Protein AF-A0A8S9WN31-F1 (afdb_monomer_lite)

pLDDT: mean 84.51, std 17.64, range [46.78, 98.31]

Secondary structure (DSSP, 8-state):
--HHHHHHHHHHHHHHHHHHHHHHHH-SGGGGT-HHHHHHHHHHHHHHHHHHHHHHHHHHHHH-SS----GGG-------

Radius of gyration: 18.56 Å; chains: 1; bounding box: 44×16×50 Å

Foldseek 3Di:
DDPVLVVLLVVLVVLLVVLVVVLVVQDDPCLVVDVVSVVSNVVSVVSNVVSVVVSVVSVVVVPPPPDDPPPVVDDPPDDD

Structure (mmCIF, N/CA/C/O backbone):
data_AF-A0A8S9WN31-F1
#
_entry.id   AF-A0A8S9WN31-F1
#
loop_
_atom_site.group_PDB
_atom_site.id
_atom_site.type_symbol
_atom_site.label_atom_id
_atom_site.label_alt_id
_atom_site.label_comp_id
_atom_site.label_asym_id
_atom_site.label_entity_id
_atom_site.label_seq_id
_atom_site.pdbx_PDB_ins_code
_atom_site.Cartn_x
_atom_site.Cartn_y
_atom_site.Cartn_z
_atom_site.occupancy
_atom_site.B_iso_or_equiv
_atom_site.auth_seq_id
_atom_site.auth_comp_id
_atom_site.auth_asym_id
_atom_site.auth_atom_id
_atom_site.pdbx_PDB_model_num
ATOM 1 N N . MET A 1 1 ? 15.202 -3.965 -19.763 1.00 62.28 1 MET A N 1
ATOM 2 C CA . MET A 1 1 ? 14.212 -3.105 -19.076 1.00 62.28 1 MET A CA 1
ATOM 3 C C . MET A 1 1 ? 14.866 -1.747 -18.854 1.00 62.28 1 MET A C 1
ATOM 5 O O . MET A 1 1 ? 16.034 -1.735 -18.490 1.00 62.28 1 MET A O 1
ATOM 9 N N . ASN A 1 2 ? 14.199 -0.638 -19.184 1.00 78.81 2 ASN A N 1
ATOM 10 C CA . ASN A 1 2 ? 14.783 0.711 -19.090 1.00 78.81 2 ASN A CA 1
ATOM 11 C C . ASN A 1 2 ? 15.114 1.051 -17.619 1.00 78.81 2 ASN A C 1
ATOM 13 O O . ASN A 1 2 ? 14.285 0.805 -16.746 1.00 78.81 2 ASN A O 1
ATOM 17 N N . GLU A 1 3 ? 16.287 1.624 -17.345 1.00 79.75 3 GLU A N 1
ATOM 18 C CA . GLU A 1 3 ? 16.754 1.988 -15.996 1.00 79.75 3 GLU A CA 1
ATOM 19 C C . GLU A 1 3 ? 15.763 2.910 -15.261 1.00 79.75 3 GLU A C 1
ATOM 21 O O . GLU A 1 3 ? 15.484 2.725 -14.077 1.00 79.75 3 GLU A O 1
ATOM 26 N N . ALA A 1 4 ? 15.107 3.814 -15.995 1.00 82.56 4 ALA A N 1
ATOM 27 C CA . ALA A 1 4 ? 14.049 4.667 -15.455 1.00 82.56 4 ALA A CA 1
ATOM 28 C C . ALA A 1 4 ? 12.793 3.887 -15.006 1.00 82.56 4 ALA A C 1
ATOM 30 O O . ALA A 1 4 ? 12.119 4.292 -14.059 1.00 82.56 4 ALA A O 1
ATOM 31 N N . ILE A 1 5 ? 12.466 2.771 -15.670 1.00 83.44 5 ILE A N 1
ATOM 32 C CA . ILE A 1 5 ? 11.341 1.901 -15.284 1.00 83.44 5 ILE A CA 1
ATOM 33 C C . ILE A 1 5 ? 11.708 1.121 -14.022 1.00 83.44 5 ILE A C 1
ATOM 35 O O . ILE A 1 5 ? 10.890 1.045 -13.110 1.00 83.44 5 ILE A O 1
ATOM 39 N N . ASN A 1 6 ? 12.939 0.605 -13.943 1.00 87.44 6 ASN A N 1
ATOM 40 C CA . ASN A 1 6 ? 13.427 -0.099 -12.756 1.00 87.44 6 ASN A CA 1
ATOM 41 C C . ASN A 1 6 ? 13.376 0.800 -11.517 1.00 87.44 6 ASN A C 1
ATOM 43 O O . ASN A 1 6 ? 12.861 0.376 -10.488 1.00 87.44 6 ASN A O 1
ATOM 47 N N . LYS A 1 7 ? 13.829 2.056 -11.634 1.00 92.06 7 LYS A N 1
ATOM 48 C CA . LYS A 1 7 ? 13.765 3.024 -10.532 1.00 92.06 7 LYS A CA 1
ATOM 49 C C . LYS A 1 7 ? 12.332 3.237 -10.032 1.00 92.06 7 LYS A C 1
ATOM 51 O O . LYS A 1 7 ? 12.082 3.133 -8.841 1.00 92.06 7 LYS A O 1
ATOM 56 N N . ARG A 1 8 ? 11.380 3.461 -10.942 1.00 91.44 8 ARG A N 1
ATOM 57 C CA . ARG A 1 8 ? 9.967 3.641 -10.570 1.00 91.44 8 ARG A CA 1
ATOM 58 C C . ARG A 1 8 ? 9.344 2.386 -9.949 1.00 91.44 8 ARG A C 1
ATOM 60 O O . ARG A 1 8 ? 8.463 2.505 -9.108 1.00 91.44 8 ARG A O 1
ATOM 67 N N . ILE A 1 9 ? 9.767 1.189 -10.371 1.00 93.00 9 ILE A N 1
ATOM 68 C CA . ILE A 1 9 ? 9.323 -0.064 -9.741 1.00 93.00 9 ILE A CA 1
ATOM 69 C C . ILE A 1 9 ? 9.836 -0.128 -8.302 1.00 93.00 9 ILE A C 1
ATOM 71 O O . ILE A 1 9 ? 9.061 -0.467 -7.416 1.00 93.00 9 ILE A O 1
ATOM 75 N N . LEU A 1 10 ? 11.102 0.228 -8.062 1.00 94.75 10 LEU A N 1
ATOM 76 C CA . LEU A 1 10 ? 11.674 0.252 -6.713 1.00 94.75 10 LEU A CA 1
ATOM 77 C C . LEU A 1 10 ? 10.939 1.240 -5.801 1.00 94.75 10 LEU A C 1
ATOM 79 O O . LEU A 1 10 ? 10.515 0.838 -4.727 1.00 94.75 10 LEU A O 1
ATOM 83 N N . GLU A 1 11 ? 10.674 2.464 -6.266 1.00 95.94 11 GLU A N 1
ATOM 84 C CA . GLU A 1 11 ? 9.888 3.465 -5.517 1.00 95.94 11 GLU A CA 1
ATOM 85 C C . GLU A 1 11 ? 8.491 2.930 -5.133 1.00 95.94 11 GLU A C 1
ATOM 87 O O . GLU A 1 11 ? 7.986 3.159 -4.032 1.00 95.94 11 GLU A O 1
ATOM 92 N N . LYS A 1 12 ? 7.849 2.174 -6.036 1.00 94.56 12 LYS A N 1
ATOM 93 C CA . LYS A 1 12 ? 6.550 1.542 -5.762 1.00 94.56 12 LYS A CA 1
ATOM 94 C C . LYS A 1 12 ? 6.663 0.383 -4.777 1.00 94.56 12 LYS A C 1
ATOM 96 O O . LYS A 1 12 ? 5.778 0.232 -3.944 1.00 94.56 12 LYS A O 1
ATOM 101 N N . VAL A 1 13 ? 7.726 -0.415 -4.846 1.00 96.31 13 VAL A N 1
ATOM 102 C CA . VAL A 1 13 ? 7.987 -1.484 -3.870 1.00 96.31 13 VAL A CA 1
ATOM 103 C C . VAL A 1 13 ? 8.250 -0.902 -2.483 1.00 96.31 13 VAL A C 1
ATOM 105 O O . VAL A 1 13 ? 7.679 -1.401 -1.520 1.00 96.31 13 VAL A O 1
ATOM 108 N N . GLU A 1 14 ? 9.027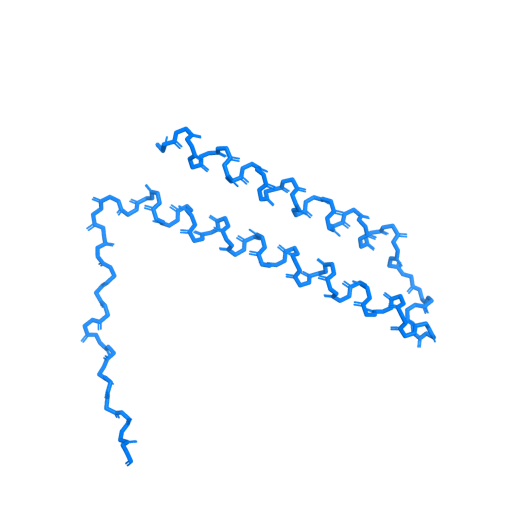 0.176 -2.378 1.00 97.12 14 GLU A N 1
ATOM 109 C CA . GLU A 1 14 ? 9.229 0.907 -1.118 1.0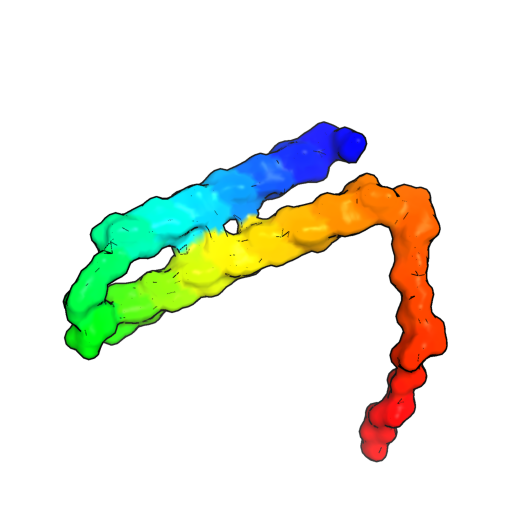0 97.12 14 GLU A CA 1
ATOM 110 C C . GLU A 1 14 ? 7.896 1.403 -0.551 1.00 97.12 14 GLU A C 1
ATOM 112 O O . GLU A 1 14 ? 7.595 1.146 0.610 1.00 97.12 14 GLU A O 1
ATOM 117 N N . THR A 1 15 ? 7.035 1.985 -1.396 1.00 96.56 15 THR A N 1
ATOM 118 C CA . THR A 1 15 ? 5.677 2.384 -0.985 1.00 96.56 15 THR A CA 1
ATOM 119 C C . THR A 1 15 ? 4.894 1.198 -0.410 1.00 96.56 15 THR A C 1
ATOM 121 O O . THR A 1 15 ? 4.241 1.332 0.617 1.00 96.56 15 THR A O 1
ATOM 124 N N . VAL A 1 16 ? 4.943 0.023 -1.047 1.00 97.88 16 VAL A N 1
ATOM 125 C CA . VAL A 1 16 ? 4.251 -1.174 -0.534 1.00 97.88 16 VAL A CA 1
ATOM 126 C C . VAL A 1 16 ? 4.794 -1.577 0.835 1.00 97.88 16 VAL A C 1
ATOM 128 O O . VAL A 1 16 ? 3.996 -1.883 1.717 1.00 97.88 16 VAL A O 1
ATOM 131 N N . ILE A 1 17 ? 6.117 -1.567 1.014 1.00 97.69 17 ILE A N 1
ATOM 132 C CA . ILE A 1 17 ? 6.763 -1.918 2.285 1.00 97.69 17 ILE A CA 1
ATOM 133 C C . ILE A 1 17 ? 6.287 -0.975 3.392 1.00 97.69 17 ILE A C 1
ATOM 135 O O . ILE A 1 17 ? 5.747 -1.455 4.383 1.00 97.69 17 ILE A O 1
ATOM 139 N N . GLU A 1 18 ? 6.375 0.341 3.185 1.00 97.88 18 GLU A N 1
ATOM 140 C CA . GLU A 1 18 ? 5.944 1.341 4.173 1.00 97.88 18 GLU A CA 1
ATOM 141 C C . GLU A 1 18 ? 4.479 1.147 4.596 1.00 97.88 18 GLU A C 1
ATOM 143 O O . GLU A 1 18 ? 4.145 1.198 5.782 1.00 97.88 18 GLU A O 1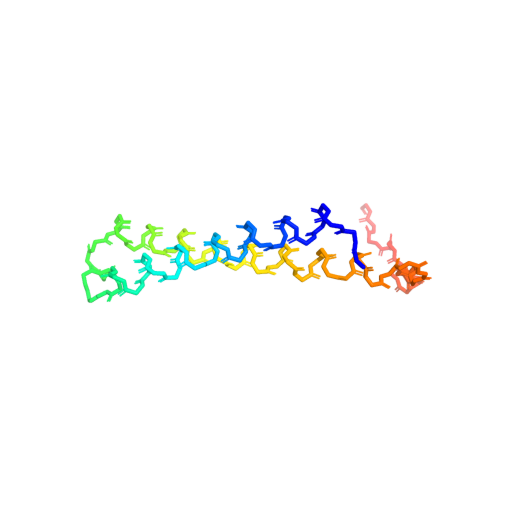
ATOM 148 N N . ARG A 1 19 ? 3.587 0.888 3.628 1.00 97.62 19 ARG A N 1
ATOM 149 C CA . ARG A 1 19 ? 2.159 0.665 3.899 1.00 97.62 19 ARG A CA 1
ATOM 150 C C . ARG A 1 19 ? 1.912 -0.629 4.669 1.00 97.62 19 ARG A C 1
ATOM 152 O O . ARG A 1 19 ? 1.071 -0.651 5.565 1.00 97.62 19 ARG A O 1
ATOM 159 N N . VAL A 1 20 ? 2.625 -1.705 4.340 1.00 96.62 20 VAL A N 1
ATOM 160 C CA . VAL A 1 20 ? 2.506 -2.984 5.055 1.00 96.62 20 VAL A CA 1
ATOM 161 C C . VAL A 1 20 ? 3.042 -2.865 6.479 1.00 96.62 20 VAL A C 1
ATOM 163 O O . VAL A 1 20 ? 2.356 -3.300 7.399 1.00 96.62 20 VAL A O 1
ATOM 166 N N . GLU A 1 21 ? 4.193 -2.222 6.679 1.00 98.06 21 GLU A N 1
ATOM 167 C CA . GLU A 1 21 ? 4.770 -1.994 8.010 1.00 98.06 21 GLU A CA 1
ATOM 168 C C . GLU A 1 21 ? 3.814 -1.194 8.902 1.00 98.06 21 GLU A C 1
ATOM 170 O O . GLU A 1 21 ? 3.546 -1.592 10.038 1.00 98.06 21 GLU A O 1
ATOM 175 N N . PHE A 1 22 ? 3.206 -0.127 8.369 1.00 97.62 22 PHE A N 1
ATOM 176 C CA . PHE A 1 22 ? 2.200 0.635 9.106 1.00 97.62 22 PHE A CA 1
ATOM 177 C C . PHE A 1 22 ? 1.005 -0.239 9.508 1.00 97.62 22 PHE A C 1
ATOM 179 O O . PHE A 1 22 ? 0.519 -0.154 10.640 1.00 97.62 22 PHE A O 1
ATOM 186 N N . ILE A 1 23 ? 0.514 -1.082 8.592 1.00 97.06 23 ILE A N 1
ATOM 187 C CA . ILE A 1 23 ? -0.597 -1.997 8.873 1.00 97.06 23 ILE A CA 1
ATOM 188 C C . ILE A 1 23 ? -0.210 -2.984 9.973 1.00 97.06 23 ILE A C 1
ATOM 190 O O . ILE A 1 23 ? -0.990 -3.161 10.905 1.00 97.06 23 ILE A O 1
ATOM 194 N N . GLU A 1 24 ? 0.960 -3.613 9.886 1.00 96.69 24 GLU A N 1
ATOM 195 C CA . GLU A 1 24 ? 1.429 -4.587 10.875 1.00 96.69 24 GLU A CA 1
ATOM 196 C C . GLU A 1 24 ? 1.575 -3.969 12.269 1.00 96.69 24 GLU A C 1
ATOM 198 O O . GLU A 1 24 ? 1.152 -4.577 13.253 1.00 96.69 24 GLU A O 1
ATOM 203 N N . GLU A 1 25 ? 2.091 -2.742 12.358 1.00 96.88 25 GLU A N 1
ATOM 204 C CA . GLU A 1 25 ? 2.253 -2.026 13.625 1.00 96.88 25 GLU A CA 1
ATOM 205 C C . GLU A 1 25 ? 0.903 -1.675 14.281 1.00 96.88 25 GLU A C 1
ATOM 207 O O . GLU A 1 25 ? 0.765 -1.705 15.506 1.00 96.88 25 GLU A O 1
ATOM 212 N N . HIS A 1 26 ? -0.118 -1.367 13.477 1.00 95.50 26 HIS A N 1
ATOM 213 C CA . HIS A 1 26 ? -1.372 -0.788 13.969 1.00 95.50 26 HIS A CA 1
ATOM 214 C C . HIS A 1 26 ? -2.569 -1.753 13.950 1.00 95.50 26 HIS A C 1
ATOM 216 O O . HIS A 1 26 ? -3.634 -1.440 14.505 1.00 95.50 26 HIS A O 1
ATOM 222 N N . LEU A 1 27 ? -2.432 -2.933 13.338 1.00 94.50 27 LEU A N 1
ATOM 223 C CA . LEU A 1 27 ? -3.493 -3.933 13.270 1.00 94.50 27 LEU A CA 1
ATOM 224 C C . LEU A 1 27 ? -3.728 -4.570 14.644 1.00 94.50 27 LEU A C 1
ATOM 226 O O . LEU A 1 27 ? -2.991 -5.431 15.114 1.00 94.50 27 LEU A O 1
ATOM 230 N N . SER A 1 28 ? -4.822 -4.173 15.287 1.00 94.31 28 SER A N 1
ATOM 231 C CA . SER A 1 28 ? -5.194 -4.658 16.616 1.00 94.31 28 SER A CA 1
ATOM 232 C C . SER A 1 28 ? -6.710 -4.720 16.796 1.00 94.31 28 SER A C 1
ATOM 234 O O . SER A 1 28 ? -7.478 -4.226 15.974 1.00 94.31 28 SER A O 1
ATOM 236 N N . GLN A 1 29 ? -7.184 -5.278 17.914 1.00 94.75 29 GLN A N 1
ATOM 237 C CA . GLN A 1 29 ? -8.620 -5.290 18.243 1.00 94.75 29 GLN A CA 1
ATOM 238 C C . GLN A 1 29 ? -9.212 -3.877 18.436 1.00 94.75 29 GLN A C 1
ATOM 240 O O . GLN A 1 29 ? -10.433 -3.707 18.390 1.00 94.75 29 GLN A O 1
ATOM 245 N N . GLN A 1 30 ? -8.374 -2.845 18.605 1.00 92.12 30 GLN A N 1
ATOM 246 C CA . GLN A 1 30 ? -8.808 -1.453 18.748 1.00 92.12 30 GLN A CA 1
ATOM 247 C C . GLN A 1 30 ? -9.578 -0.948 17.518 1.00 92.12 30 GLN A C 1
ATOM 249 O O . GLN A 1 30 ? -10.496 -0.138 17.658 1.00 92.12 30 GLN A O 1
ATOM 254 N N . ILE A 1 31 ? -9.303 -1.501 16.333 1.00 94.25 31 ILE A N 1
ATOM 255 C CA . ILE A 1 31 ? -9.970 -1.156 15.066 1.00 94.25 31 ILE A CA 1
ATOM 256 C C . ILE A 1 31 ? -11.490 -1.389 15.100 1.00 94.25 31 ILE A C 1
ATOM 258 O O . ILE A 1 31 ? -12.234 -0.795 14.319 1.00 94.25 31 ILE A O 1
ATOM 262 N N . LEU A 1 32 ? -11.974 -2.263 15.993 1.00 93.94 32 LEU A N 1
ATOM 263 C CA . LEU A 1 32 ? -13.403 -2.546 16.141 1.00 93.94 32 LEU A CA 1
ATOM 264 C C . LEU A 1 32 ? -14.156 -1.388 16.800 1.00 93.94 32 LEU A C 1
ATOM 266 O O . LEU A 1 32 ? -15.357 -1.227 16.585 1.00 93.94 32 LEU A O 1
ATOM 270 N N . ARG A 1 33 ? -13.454 -0.590 17.609 1.00 95.50 33 ARG A N 1
ATOM 271 C CA . ARG A 1 33 ? -14.030 0.506 18.399 1.00 95.50 33 ARG A CA 1
ATOM 272 C C . ARG A 1 33 ? -13.613 1.874 17.869 1.00 95.50 33 ARG A C 1
ATOM 274 O O . ARG A 1 33 ? -14.393 2.818 17.955 1.00 95.50 33 ARG A O 1
ATOM 281 N N . ASP A 1 34 ? -12.427 1.969 17.277 1.00 96.62 34 ASP A N 1
ATOM 282 C CA . ASP A 1 34 ? -11.891 3.202 16.716 1.00 96.62 34 ASP A CA 1
ATOM 283 C C . ASP A 1 34 ? -12.137 3.280 15.201 1.00 96.62 34 ASP A C 1
ATOM 285 O O . ASP A 1 34 ? -11.482 2.633 14.377 1.00 96.62 34 ASP A O 1
ATOM 289 N N . ARG A 1 35 ? -13.114 4.111 14.818 1.00 96.88 35 ARG A N 1
ATOM 290 C CA . ARG A 1 35 ? -13.470 4.332 13.411 1.00 96.88 35 ARG A CA 1
ATOM 291 C C . ARG A 1 35 ? -12.352 5.018 12.626 1.00 96.88 35 ARG A C 1
ATOM 293 O O . ARG A 1 35 ? -12.274 4.780 11.421 1.00 96.88 35 ARG A O 1
ATOM 300 N N . ILE A 1 36 ? -11.561 5.882 13.259 1.00 97.44 36 ILE A N 1
ATOM 301 C CA . ILE A 1 36 ? -10.495 6.636 12.594 1.00 97.44 36 ILE A CA 1
ATOM 302 C C . ILE A 1 36 ? -9.356 5.676 12.271 1.00 97.44 36 ILE A C 1
ATOM 304 O O . ILE A 1 36 ? -8.994 5.560 11.102 1.00 97.44 36 ILE A O 1
ATOM 308 N N . LEU A 1 37 ? -8.900 4.906 13.262 1.00 96.19 37 LEU A N 1
ATOM 309 C CA . LEU A 1 37 ? -7.858 3.893 13.076 1.00 96.19 37 LEU A CA 1
ATOM 310 C C . LEU A 1 37 ? -8.240 2.877 11.994 1.00 96.19 37 LEU A C 1
ATOM 312 O O . LEU A 1 37 ? -7.461 2.595 11.088 1.00 96.19 37 LEU A O 1
ATOM 316 N N . ARG A 1 38 ? -9.481 2.378 12.027 1.00 97.31 38 ARG A N 1
ATOM 317 C CA . ARG A 1 38 ? -9.980 1.450 11.004 1.00 97.31 38 ARG A CA 1
ATOM 318 C C . ARG A 1 38 ? -9.935 2.046 9.596 1.00 97.31 38 ARG A C 1
ATOM 320 O O . ARG A 1 38 ? -9.573 1.354 8.653 1.00 97.31 38 ARG A O 1
ATOM 327 N N . LYS A 1 39 ? -10.315 3.318 9.439 1.00 97.69 39 LYS A N 1
ATOM 328 C CA . LYS A 1 39 ? -10.261 3.997 8.137 1.00 97.69 39 LYS A CA 1
ATOM 329 C C . LYS A 1 39 ? -8.829 4.238 7.669 1.00 97.69 39 LYS A C 1
ATOM 331 O O . LYS A 1 39 ? -8.594 4.122 6.472 1.00 97.69 39 LYS A O 1
ATOM 336 N N . ALA A 1 40 ? -7.912 4.550 8.584 1.00 97.50 40 ALA A N 1
ATOM 337 C CA . ALA A 1 40 ? -6.495 4.672 8.266 1.00 97.50 40 ALA A CA 1
ATOM 338 C C . ALA A 1 40 ? -5.966 3.342 7.711 1.00 97.50 40 ALA A C 1
ATOM 340 O O . ALA A 1 40 ? -5.531 3.304 6.570 1.00 97.50 40 ALA A O 1
ATOM 341 N N . LEU A 1 41 ? -6.165 2.228 8.423 1.00 97.75 41 LEU A N 1
ATOM 342 C CA . LEU A 1 41 ? -5.737 0.901 7.958 1.00 97.75 41 LEU A CA 1
ATOM 343 C C . LEU A 1 41 ? -6.337 0.499 6.603 1.00 97.75 41 LEU A C 1
ATOM 345 O O . LEU A 1 41 ? -5.645 -0.075 5.768 1.00 97.75 41 LEU A O 1
ATOM 349 N N . TYR A 1 42 ? -7.612 0.815 6.348 1.00 97.31 42 TYR A N 1
ATOM 350 C CA . TYR A 1 42 ? -8.215 0.571 5.031 1.00 97.31 42 TYR A CA 1
ATOM 351 C C . TYR A 1 42 ? -7.549 1.381 3.921 1.00 97.31 42 TYR A C 1
ATOM 353 O O . TYR A 1 42 ? -7.399 0.876 2.810 1.00 97.31 42 TYR A O 1
ATOM 361 N N . LYS A 1 43 ? -7.155 2.622 4.211 1.00 97.81 43 LYS A N 1
ATOM 362 C CA . LYS A 1 43 ? -6.476 3.480 3.247 1.00 97.81 43 LYS A CA 1
ATOM 363 C C . LYS A 1 43 ? -5.058 2.987 2.965 1.00 97.81 43 LYS A C 1
ATOM 365 O O . LYS A 1 43 ? -4.694 2.883 1.800 1.00 97.81 43 LYS A O 1
ATOM 370 N N . GLU A 1 44 ? -4.318 2.608 4.001 1.00 98.06 44 GLU A N 1
ATOM 371 C CA . GLU A 1 44 ? -2.973 2.038 3.868 1.00 98.06 44 GLU A CA 1
ATOM 372 C C . GLU A 1 44 ? -3.008 0.751 3.032 1.00 98.06 44 GLU A C 1
ATOM 374 O O . GLU A 1 44 ? -2.227 0.586 2.097 1.00 98.06 44 GLU A O 1
ATOM 379 N N . PHE A 1 45 ? -3.994 -0.122 3.281 1.00 97.69 45 PHE A N 1
ATOM 380 C CA . PHE A 1 45 ? -4.180 -1.342 2.495 1.00 97.69 45 PHE A CA 1
ATOM 381 C C . PHE A 1 45 ? -4.534 -1.045 1.033 1.00 97.69 45 PHE A C 1
ATOM 383 O O . PHE A 1 45 ? -3.976 -1.658 0.124 1.00 97.69 45 PHE A O 1
ATOM 390 N N . GLN A 1 46 ? -5.444 -0.095 0.794 1.00 98.31 46 GLN A N 1
ATOM 391 C CA . GLN A 1 46 ? -5.791 0.334 -0.560 1.00 98.31 46 GLN A CA 1
ATOM 392 C C . GLN A 1 46 ? -4.546 0.819 -1.319 1.00 98.31 46 GLN A C 1
ATOM 394 O O . GLN A 1 46 ? -4.328 0.400 -2.453 1.00 98.31 46 GLN A O 1
ATOM 399 N N . GLU A 1 47 ? -3.719 1.660 -0.697 1.00 97.69 47 GLU A N 1
ATOM 400 C CA . GLU A 1 47 ? -2.505 2.197 -1.322 1.00 97.69 47 GLU A CA 1
ATOM 401 C C . GLU A 1 47 ? -1.458 1.115 -1.601 1.00 97.69 47 GLU A C 1
ATOM 403 O O . GLU A 1 47 ? -0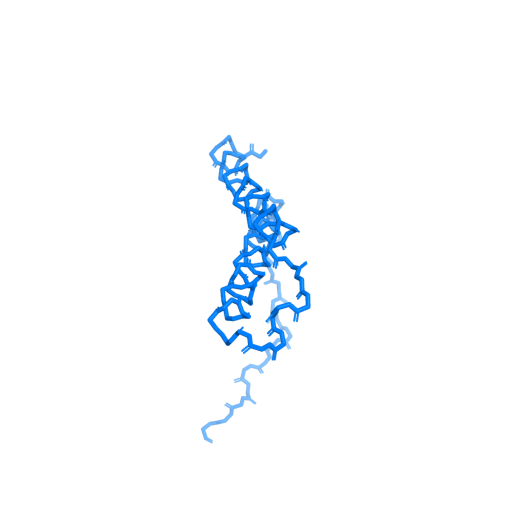.836 1.131 -2.664 1.00 97.69 47 GLU A O 1
ATOM 408 N N . ALA A 1 48 ? -1.304 0.135 -0.704 1.00 97.88 48 ALA A N 1
ATOM 409 C CA . ALA A 1 48 ? -0.437 -1.016 -0.944 1.00 97.88 48 ALA A CA 1
ATOM 410 C C . ALA A 1 48 ? -0.888 -1.805 -2.188 1.00 97.88 48 ALA A C 1
ATOM 412 O O . ALA A 1 48 ? -0.080 -2.110 -3.066 1.00 97.88 48 ALA A O 1
ATOM 413 N N . VAL A 1 49 ? -2.190 -2.091 -2.311 1.00 97.81 49 VAL A N 1
ATOM 414 C CA . VAL A 1 49 ? -2.749 -2.809 -3.470 1.00 97.81 49 VAL A CA 1
ATOM 415 C C . VAL A 1 49 ? -2.608 -1.999 -4.763 1.00 97.81 49 VAL A C 1
ATOM 417 O O . VAL A 1 49 ? -2.273 -2.566 -5.808 1.00 97.81 49 VAL A O 1
ATOM 420 N N . GLU A 1 50 ? -2.827 -0.684 -4.714 1.00 97.19 50 GLU A N 1
ATOM 421 C CA . GLU A 1 50 ? -2.614 0.218 -5.853 1.00 97.19 50 GLU A CA 1
ATOM 422 C C . GLU A 1 50 ? -1.149 0.200 -6.310 1.00 97.19 50 GLU A C 1
ATOM 424 O O . GLU A 1 50 ? -0.874 0.025 -7.499 1.00 97.19 50 GLU A O 1
ATOM 429 N N . ALA A 1 51 ? -0.198 0.291 -5.377 1.00 96.94 51 ALA A N 1
ATOM 430 C CA . ALA A 1 51 ? 1.226 0.276 -5.694 1.00 96.94 51 ALA A CA 1
ATOM 431 C C . ALA A 1 51 ? 1.686 -1.066 -6.298 1.00 96.94 51 ALA A C 1
ATOM 433 O O . ALA A 1 51 ? 2.425 -1.067 -7.285 1.00 96.94 51 ALA A O 1
ATOM 434 N N . VAL A 1 52 ? 1.197 -2.205 -5.790 1.00 96.94 52 VAL A N 1
ATOM 435 C CA . VAL A 1 52 ? 1.447 -3.525 -6.405 1.00 96.94 52 VAL A CA 1
ATOM 436 C C . VAL A 1 52 ? 0.862 -3.592 -7.819 1.00 96.94 52 VAL A C 1
ATOM 438 O O . VAL A 1 52 ? 1.530 -4.046 -8.752 1.00 96.94 52 VAL A O 1
ATOM 441 N N . SER A 1 53 ? -0.366 -3.103 -8.002 1.00 96.00 53 SER A N 1
ATOM 442 C CA . SER A 1 53 ? -1.039 -3.093 -9.308 1.00 96.00 53 SER A CA 1
ATOM 443 C C . SER A 1 53 ? -0.275 -2.251 -10.336 1.00 96.00 53 SER A C 1
ATOM 445 O O . SER A 1 53 ? -0.114 -2.671 -11.487 1.00 96.00 53 SER A O 1
ATOM 447 N N . ASP A 1 54 ? 0.266 -1.106 -9.915 1.00 93.44 54 ASP A N 1
ATOM 448 C CA . ASP A 1 54 ? 1.127 -0.258 -10.740 1.00 93.44 54 ASP A CA 1
ATOM 449 C C . ASP A 1 54 ? 2.402 -0.989 -11.176 1.00 93.44 54 ASP A C 1
ATOM 451 O O . ASP A 1 54 ? 2.757 -0.947 -12.357 1.00 93.44 54 ASP A O 1
ATOM 455 N N . VAL A 1 55 ? 3.066 -1.711 -10.264 1.00 93.88 55 VAL A N 1
ATOM 456 C CA . VAL A 1 55 ? 4.251 -2.522 -10.596 1.00 93.88 55 VAL A CA 1
ATOM 457 C C . VAL A 1 55 ? 3.906 -3.576 -11.646 1.00 93.88 55 VAL A C 1
ATOM 459 O O . VAL A 1 55 ? 4.610 -3.686 -12.653 1.00 93.88 55 VAL A O 1
ATOM 462 N N . CYS A 1 56 ? 2.800 -4.306 -11.479 1.00 91.94 56 CYS A N 1
ATOM 463 C CA . CYS A 1 56 ? 2.341 -5.284 -12.468 1.00 91.94 56 CYS A CA 1
ATOM 464 C C . CYS A 1 56 ? 2.095 -4.639 -13.842 1.00 91.94 56 CYS A C 1
ATOM 466 O O . CYS A 1 56 ? 2.550 -5.157 -14.867 1.00 91.94 56 CYS A O 1
ATOM 468 N N . ALA A 1 57 ? 1.424 -3.484 -13.882 1.00 90.06 57 ALA A N 1
ATOM 469 C CA . ALA A 1 57 ? 1.165 -2.755 -15.121 1.00 90.06 57 ALA A CA 1
ATOM 470 C C . ALA A 1 57 ? 2.461 -2.262 -15.787 1.00 90.06 57 ALA A C 1
ATOM 472 O O . ALA A 1 57 ? 2.602 -2.320 -17.013 1.00 90.06 57 ALA A O 1
ATOM 473 N N . MET A 1 58 ? 3.428 -1.799 -14.995 1.00 89.38 58 MET A N 1
ATOM 474 C CA . MET A 1 58 ? 4.731 -1.348 -15.478 1.00 89.38 58 MET A CA 1
ATOM 475 C C . MET A 1 58 ? 5.574 -2.494 -16.033 1.00 89.38 58 MET A C 1
ATOM 477 O O . MET A 1 58 ? 6.146 -2.348 -17.114 1.00 89.38 58 MET A O 1
ATOM 481 N N . LEU A 1 59 ? 5.608 -3.640 -15.349 1.00 86.81 59 LEU A N 1
ATOM 482 C CA . LEU A 1 59 ? 6.280 -4.848 -15.832 1.00 86.81 59 LEU A CA 1
ATOM 483 C C . LEU A 1 59 ? 5.660 -5.329 -17.147 1.00 86.81 59 LEU A C 1
ATOM 485 O O . LEU A 1 59 ? 6.384 -5.568 -18.113 1.00 86.81 59 LEU A O 1
ATOM 489 N N . ARG A 1 60 ? 4.323 -5.371 -17.236 1.00 83.00 60 ARG A N 1
ATOM 490 C CA . ARG A 1 60 ? 3.602 -5.720 -18.470 1.00 83.00 60 ARG A CA 1
ATOM 491 C C . ARG A 1 60 ? 3.983 -4.805 -19.636 1.00 83.00 60 ARG A C 1
ATOM 493 O O . ARG A 1 60 ? 4.291 -5.287 -20.723 1.00 83.00 60 ARG A O 1
ATOM 500 N N . ARG A 1 61 ? 4.012 -3.486 -19.415 1.00 81.50 61 ARG A N 1
ATOM 501 C CA . ARG A 1 61 ? 4.445 -2.507 -20.432 1.00 81.50 61 ARG A CA 1
ATOM 502 C C . ARG A 1 61 ? 5.917 -2.670 -20.810 1.00 81.50 61 ARG A C 1
ATOM 504 O O . ARG A 1 61 ? 6.261 -2.488 -21.971 1.00 81.50 61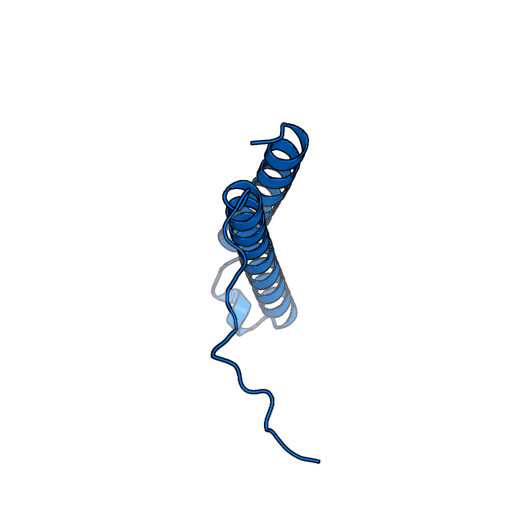 ARG A O 1
ATOM 511 N N . GLY A 1 62 ? 6.775 -3.014 -19.850 1.00 75.12 62 GLY A N 1
ATOM 512 C CA . GLY A 1 62 ? 8.199 -3.257 -20.081 1.00 75.12 62 GLY A CA 1
ATOM 513 C C . GLY A 1 62 ? 8.489 -4.528 -20.887 1.00 75.12 62 GLY A C 1
ATOM 514 O O . GLY A 1 62 ? 9.475 -4.556 -21.621 1.00 75.12 62 GLY A O 1
ATOM 515 N N . LEU A 1 63 ? 7.636 -5.551 -20.770 1.00 69.31 63 LEU A N 1
ATOM 516 C CA . LEU A 1 63 ? 7.726 -6.812 -21.515 1.00 69.31 63 LEU A CA 1
ATOM 517 C C . LEU A 1 63 ? 7.075 -6.726 -22.909 1.00 69.31 63 LEU A C 1
ATOM 519 O O . LEU A 1 63 ? 7.528 -7.393 -23.837 1.00 69.31 63 LEU A O 1
ATOM 523 N N . ASN A 1 64 ? 6.066 -5.866 -23.094 1.00 55.97 64 ASN A N 1
ATOM 524 C CA . ASN A 1 64 ? 5.380 -5.670 -24.375 1.00 55.97 64 ASN A CA 1
ATOM 525 C C . ASN A 1 64 ? 6.094 -4.679 -25.309 1.00 55.97 64 ASN A C 1
ATOM 527 O O . ASN A 1 64 ? 5.490 -3.730 -25.807 1.00 55.97 64 ASN A O 1
ATOM 531 N N . SER A 1 65 ? 7.352 -4.959 -25.662 1.00 53.38 65 SER A N 1
ATOM 532 C CA . SER A 1 65 ? 7.956 -4.373 -26.868 1.00 53.38 65 SER A CA 1
ATOM 533 C C . SER A 1 65 ? 7.389 -4.950 -28.182 1.00 53.38 65 SER A C 1
ATOM 535 O O . SER A 1 65 ? 7.829 -4.534 -29.250 1.00 53.38 65 SER A O 1
ATOM 537 N N . SER A 1 66 ? 6.387 -5.852 -28.153 1.00 48.50 66 SER A N 1
ATOM 538 C CA . SER A 1 66 ? 5.604 -6.191 -29.362 1.00 48.50 66 SER A CA 1
ATOM 539 C C . SER A 1 66 ? 4.199 -6.795 -29.186 1.00 48.50 66 SER A C 1
ATOM 541 O O . SER A 1 66 ? 3.535 -6.994 -30.199 1.00 48.50 66 SER A O 1
ATOM 543 N N . ALA A 1 67 ? 3.677 -7.067 -27.986 1.00 50.38 67 ALA A N 1
ATOM 544 C CA . ALA A 1 67 ? 2.291 -7.542 -27.888 1.00 50.38 67 ALA A CA 1
ATOM 545 C C . ALA A 1 67 ? 1.334 -6.348 -27.753 1.00 50.38 67 ALA A C 1
ATOM 547 O O . ALA A 1 67 ? 1.106 -5.817 -26.663 1.00 50.38 67 ALA A O 1
ATOM 548 N N . LYS A 1 68 ? 0.796 -5.906 -28.898 1.00 47.72 68 LYS A N 1
ATOM 549 C CA . LYS A 1 68 ? -0.488 -5.197 -28.939 1.00 47.72 68 LYS A CA 1
ATOM 550 C C . LYS A 1 68 ? -1.495 -6.089 -28.220 1.00 47.72 68 LYS A C 1
ATOM 552 O O . LYS A 1 68 ? -1.679 -7.226 -28.633 1.00 47.72 68 LYS A O 1
ATOM 557 N N . ASP A 1 69 ? -2.119 -5.571 -27.170 1.00 55.41 69 ASP A N 1
ATOM 558 C CA . ASP A 1 69 ? -3.351 -6.159 -26.652 1.00 55.41 69 ASP A CA 1
ATOM 559 C C . ASP A 1 69 ? -4.360 -6.163 -27.813 1.00 55.41 69 ASP A C 1
ATOM 561 O O . ASP A 1 69 ? -4.809 -5.101 -28.258 1.00 55.41 69 ASP A O 1
ATOM 565 N N . ASP A 1 70 ? -4.663 -7.333 -28.367 1.00 54.53 70 ASP A N 1
ATOM 566 C CA . ASP A 1 70 ? -5.696 -7.513 -29.374 1.00 54.53 70 ASP A CA 1
ATOM 567 C C . ASP A 1 70 ? -7.053 -7.620 -28.671 1.00 54.53 70 ASP A C 1
ATOM 569 O O . ASP A 1 70 ? -7.699 -8.659 -28.613 1.00 54.53 70 ASP A O 1
ATOM 573 N N . TYR A 1 71 ? -7.558 -6.485 -28.181 1.00 54.69 71 TYR A N 1
ATOM 574 C CA . TYR A 1 71 ? -8.971 -6.349 -27.799 1.00 54.69 71 TYR A CA 1
ATOM 575 C C . TYR A 1 71 ? -9.918 -6.422 -29.019 1.00 54.69 71 TYR A C 1
ATOM 577 O O . TYR A 1 71 ? -10.946 -5.754 -29.057 1.00 54.69 71 TYR A O 1
ATOM 585 N N . SER A 1 72 ? -9.598 -7.229 -30.033 1.00 58.34 72 SER A N 1
ATOM 586 C CA . SER A 1 72 ? -10.439 -7.507 -31.202 1.00 58.34 72 SER A CA 1
ATOM 587 C C . SER A 1 72 ? -11.747 -8.217 -30.830 1.00 58.34 72 SER A C 1
ATOM 589 O O . SER A 1 72 ? -12.684 -8.198 -31.622 1.00 58.34 72 SER A O 1
ATOM 591 N N . ASN A 1 73 ? -11.837 -8.783 -29.621 1.00 53.31 73 ASN A N 1
ATOM 592 C CA . ASN A 1 73 ? -13.031 -9.460 -29.107 1.00 53.31 73 ASN A CA 1
ATOM 593 C C . ASN A 1 73 ? -13.935 -8.605 -28.204 1.00 53.31 73 ASN A C 1
ATOM 595 O O . ASN A 1 73 ? -14.964 -9.107 -27.753 1.00 53.31 73 ASN A O 1
ATOM 599 N N . ILE A 1 74 ? -13.597 -7.342 -27.920 1.00 58.56 74 ILE A N 1
ATOM 600 C CA . ILE A 1 74 ? -14.493 -6.456 -27.160 1.00 58.56 74 ILE A CA 1
ATOM 601 C C . ILE A 1 74 ? -15.274 -5.595 -28.155 1.00 58.56 74 ILE A C 1
ATOM 603 O O . ILE A 1 74 ? -14.885 -4.478 -28.490 1.00 58.56 74 I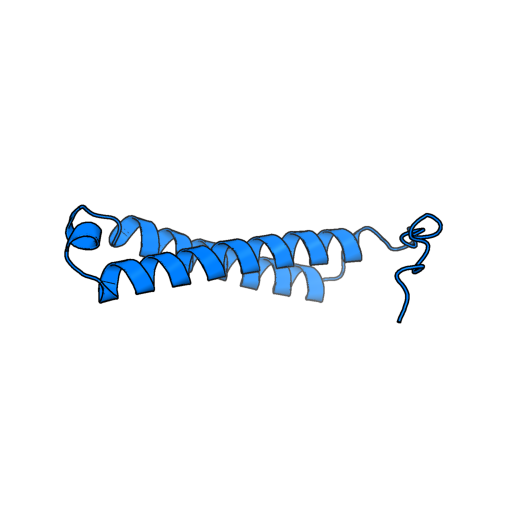LE A O 1
ATOM 607 N N . ASP A 1 75 ? -16.381 -6.149 -28.652 1.00 54.12 75 ASP A N 1
ATOM 608 C CA . ASP A 1 75 ? -17.405 -5.398 -29.378 1.00 54.12 75 ASP A CA 1
ATOM 609 C C . ASP A 1 75 ? -18.053 -4.400 -28.402 1.00 54.12 75 ASP A C 1
ATOM 611 O O . ASP A 1 75 ? -18.789 -4.783 -27.488 1.00 54.12 75 ASP A O 1
ATOM 615 N N . PHE A 1 76 ? -17.757 -3.107 -28.559 1.00 62.81 76 PHE A N 1
ATOM 616 C CA . PHE A 1 76 ? -18.383 -2.012 -27.807 1.00 62.81 76 PHE A CA 1
ATOM 617 C C . PHE A 1 76 ? -19.817 -1.751 -28.296 1.00 62.81 76 PHE A C 1
ATOM 619 O O . PHE A 1 76 ? -20.198 -0.624 -28.612 1.00 62.81 76 PHE A O 1
ATOM 626 N N . ARG A 1 77 ? -20.645 -2.795 -28.344 1.00 54.88 77 ARG A N 1
ATOM 627 C CA . ARG A 1 77 ? -22.089 -2.685 -28.552 1.00 54.88 77 ARG A CA 1
ATOM 628 C C . ARG A 1 77 ? -22.826 -2.789 -27.228 1.00 54.88 77 ARG A C 1
ATOM 630 O O . ARG A 1 77 ? -23.556 -3.737 -26.971 1.00 54.88 77 ARG A O 1
ATOM 637 N N . TRP A 1 78 ? -22.693 -1.741 -26.425 1.00 47.06 78 TRP A N 1
ATOM 638 C CA . TRP A 1 78 ? -23.695 -1.409 -25.416 1.00 47.06 78 TRP A CA 1
ATOM 639 C C . TRP A 1 78 ? -24.186 0.019 -25.669 1.00 47.06 78 TRP A C 1
ATOM 641 O O . TRP A 1 78 ? -23.600 1.007 -25.246 1.00 47.06 78 TRP A O 1
ATOM 651 N N . TRP A 1 79 ? -25.203 0.024 -26.527 1.00 48.03 79 TRP A N 1
ATOM 652 C CA . TRP A 1 79 ? -26.278 0.968 -26.803 1.00 48.03 79 TRP A CA 1
ATOM 653 C C . TRP A 1 79 ? -26.481 2.170 -25.860 1.00 48.03 79 TRP A C 1
ATOM 655 O O . TRP A 1 79 ? -26.470 2.035 -24.638 1.00 48.03 79 TRP A O 1
ATOM 665 N N . PHE A 1 80 ? -26.733 3.313 -26.517 1.00 46.78 80 PHE A N 1
ATOM 666 C CA . PHE A 1 80 ? -27.551 4.444 -26.055 1.00 46.78 80 PHE A CA 1
ATOM 667 C C . PHE A 1 80 ? -28.916 4.002 -25.515 1.00 46.78 80 PHE A C 1
ATOM 669 O O . PHE A 1 80 ? -29.465 3.016 -26.061 1.00 46.78 80 PHE A O 1
#

Sequence (80 aa):
MNEAINKRILEKVETVIERVEFIEEHLSQQILRDRILRKALYKEFQEAVEAVSDVCAMLRRGLNSSAKDDYSNIDFRWWF